Protein AF-G7NY46-F1 (afdb_monomer_lite)

Structure (mmCIF, N/CA/C/O backbone):
data_AF-G7NY46-F1
#
_entry.id   AF-G7NY46-F1
#
loop_
_atom_site.group_PDB
_atom_site.id
_atom_site.type_symbol
_atom_site.label_atom_id
_atom_site.label_alt_id
_atom_site.label_comp_id
_atom_site.label_asym_id
_atom_site.label_entity_id
_atom_site.label_seq_id
_atom_site.pdbx_PDB_ins_code
_atom_site.Cartn_x
_atom_site.Cartn_y
_atom_site.Cartn_z
_atom_site.occupancy
_atom_site.B_iso_or_equiv
_atom_site.auth_seq_id
_atom_site.auth_comp_id
_atom_site.auth_asym_id
_atom_site.auth_atom_id
_atom_site.pdbx_PDB_model_num
ATOM 1 N N . MET A 1 1 ? -47.211 10.943 5.034 1.00 50.69 1 MET A N 1
ATOM 2 C CA . MET A 1 1 ? -46.080 11.406 5.870 1.00 50.69 1 MET A CA 1
ATOM 3 C C . MET A 1 1 ? -46.527 12.013 7.209 1.00 50.69 1 MET A C 1
ATOM 5 O O . MET A 1 1 ? -45.678 12.245 8.052 1.00 50.69 1 MET A O 1
ATOM 9 N N . GLU A 1 2 ? -47.834 12.161 7.467 1.00 53.84 2 GLU A N 1
ATOM 10 C CA . GLU A 1 2 ? -48.380 12.825 8.671 1.00 53.84 2 GLU A CA 1
ATOM 11 C C . GLU A 1 2 ? -48.367 11.973 9.964 1.00 53.84 2 GLU A C 1
ATOM 13 O O . GLU A 1 2 ? -48.303 12.503 11.070 1.00 53.84 2 GLU A O 1
ATOM 18 N N . LEU A 1 3 ? -48.406 10.638 9.852 1.00 57.75 3 LEU A N 1
ATOM 19 C CA . LEU A 1 3 ? -48.547 9.733 11.010 1.00 57.75 3 LEU A CA 1
ATOM 20 C C . LEU A 1 3 ? -47.299 9.663 11.901 1.00 57.75 3 LEU A C 1
ATOM 22 O O . LEU A 1 3 ? -47.410 9.503 13.114 1.00 57.75 3 LEU A O 1
ATOM 26 N N . TRP A 1 4 ? -46.109 9.800 11.314 1.00 65.44 4 TRP A N 1
ATOM 27 C CA . TRP A 1 4 ? -44.855 9.718 12.066 1.00 65.44 4 TRP A CA 1
ATOM 28 C C . TRP A 1 4 ? -44.601 10.988 12.886 1.00 65.44 4 TRP A C 1
ATOM 30 O O . TRP A 1 4 ? -44.163 10.907 14.032 1.00 65.44 4 TRP A O 1
ATOM 40 N N . GLY A 1 5 ? -44.976 12.150 12.335 1.00 73.00 5 GLY A N 1
ATOM 41 C CA . GLY A 1 5 ? -44.933 13.431 13.043 1.00 73.00 5 GLY A CA 1
ATOM 42 C C . GLY A 1 5 ? -45.892 13.467 14.234 1.00 73.00 5 GLY A C 1
ATOM 43 O O . GLY A 1 5 ? -45.500 13.879 15.323 1.00 73.00 5 GLY A O 1
ATOM 44 N N . ALA A 1 6 ? -47.112 12.946 14.066 1.00 76.44 6 ALA A N 1
ATOM 45 C CA . ALA A 1 6 ? -48.077 12.835 15.160 1.00 76.44 6 ALA A CA 1
ATOM 46 C C . ALA A 1 6 ? -47.577 11.919 16.294 1.00 76.44 6 ALA A C 1
ATOM 48 O O . ALA A 1 6 ? -47.731 12.249 17.469 1.00 76.44 6 ALA A O 1
ATOM 49 N N . TYR A 1 7 ? -46.923 10.802 15.954 1.00 75.94 7 TYR A N 1
ATOM 50 C CA . TYR A 1 7 ? -46.362 9.872 16.937 1.00 75.94 7 TYR A CA 1
ATOM 51 C C . TYR A 1 7 ? -45.195 10.483 17.730 1.00 75.94 7 TYR A C 1
ATOM 53 O O . TYR A 1 7 ? -45.141 10.368 18.953 1.00 75.94 7 TYR A O 1
ATOM 61 N N . LEU A 1 8 ? -44.290 11.195 17.049 1.00 79.56 8 LEU A N 1
ATOM 62 C CA . LEU A 1 8 ? -43.182 11.920 17.683 1.00 79.56 8 LEU A CA 1
ATOM 63 C C . LEU A 1 8 ? -43.676 13.021 18.632 1.00 79.56 8 LEU A C 1
ATOM 65 O O . LEU A 1 8 ? -43.155 13.156 19.739 1.00 79.56 8 LEU A O 1
ATOM 69 N N . LEU A 1 9 ? -44.711 13.765 18.232 1.00 78.94 9 LEU A N 1
ATOM 70 C CA . LEU A 1 9 ? -45.320 14.799 19.070 1.00 78.94 9 LEU A CA 1
ATOM 71 C C . LEU A 1 9 ? -45.995 14.206 20.314 1.00 78.94 9 LEU A C 1
ATOM 73 O O . LEU A 1 9 ? -45.761 14.696 21.417 1.00 78.94 9 LEU A O 1
ATOM 77 N N . LEU A 1 10 ? -46.764 13.121 20.173 1.00 76.25 10 LEU A N 1
ATOM 78 C CA . LEU A 1 10 ? -47.380 12.419 21.308 1.00 76.25 10 LEU A CA 1
ATOM 79 C C . LEU A 1 10 ? -46.336 11.889 22.301 1.00 76.25 10 LEU A C 1
ATOM 81 O O . LEU A 1 10 ? -46.523 12.002 23.516 1.00 76.25 10 LEU A O 1
ATOM 85 N N . CYS A 1 11 ? -45.210 11.371 21.801 1.00 75.81 11 CYS A N 1
ATOM 86 C CA . CYS A 1 11 ? -44.088 10.957 22.641 1.00 75.81 11 CYS A CA 1
ATOM 87 C C . CYS A 1 11 ? -43.525 12.135 23.451 1.00 75.81 11 CYS A C 1
ATOM 89 O O . CYS A 1 11 ? -43.343 12.006 24.660 1.00 75.81 11 CYS A O 1
ATOM 91 N N . LEU A 1 12 ? -43.308 13.295 22.823 1.00 77.69 12 LEU A N 1
ATOM 92 C CA . LEU A 1 12 ? -42.817 14.491 23.515 1.00 77.69 12 LEU A CA 1
ATOM 93 C C . LEU A 1 12 ? -43.778 14.978 24.608 1.00 77.69 12 LEU A C 1
ATOM 95 O O . LEU A 1 12 ? -43.341 15.257 25.724 1.00 77.69 12 LEU A O 1
ATOM 99 N N . PHE A 1 13 ? -45.079 15.043 24.317 1.00 71.50 13 PHE A N 1
ATOM 100 C CA . PHE A 1 13 ? -46.081 15.474 25.298 1.00 71.50 13 PHE A CA 1
ATOM 101 C C . PHE A 1 13 ? -46.141 14.543 26.513 1.00 71.50 13 PHE A C 1
ATOM 103 O O . PHE A 1 13 ? -46.222 15.023 27.642 1.00 71.50 13 PHE A O 1
ATOM 110 N N . SER A 1 14 ? -46.004 13.232 26.291 1.00 69.06 14 SER A N 1
ATOM 111 C CA . SER A 1 14 ? -45.981 12.227 27.362 1.00 69.06 14 SER A CA 1
ATOM 112 C C . SER A 1 14 ? -44.800 12.422 28.324 1.00 69.06 14 SER A C 1
ATOM 114 O O . SER A 1 14 ? -44.953 12.251 29.536 1.00 69.06 14 SER A O 1
ATOM 116 N N . LEU A 1 15 ? -43.627 12.815 27.805 1.00 64.00 15 LEU A N 1
ATOM 117 C CA . LEU A 1 15 ? -42.453 13.118 28.629 1.00 64.00 15 LEU A CA 1
ATOM 118 C C . LEU A 1 15 ? -42.612 14.421 29.427 1.00 64.00 15 LEU A C 1
ATOM 120 O O . LEU A 1 15 ? -42.133 14.487 30.558 1.00 64.00 15 LEU A O 1
ATOM 124 N N . LEU A 1 16 ? -43.293 15.437 28.885 1.00 59.72 16 LEU A N 1
ATOM 125 C CA . LEU A 1 16 ? -43.502 16.707 29.593 1.00 59.72 16 LEU A CA 1
ATOM 126 C C . LEU A 1 16 ? -44.470 16.568 30.776 1.00 59.72 16 LEU A C 1
ATOM 128 O O . LEU A 1 16 ? -44.246 17.180 31.819 1.00 59.72 16 LEU A O 1
ATOM 132 N N . THR A 1 17 ? -45.505 15.732 30.665 1.00 56.34 17 THR A N 1
ATOM 133 C CA . THR A 1 17 ? -46.465 15.511 31.762 1.00 56.34 17 THR A CA 1
ATOM 134 C C . THR A 1 17 ? -45.849 14.859 33.001 1.00 56.34 17 THR A C 1
ATOM 136 O O . THR A 1 17 ? -46.300 15.135 34.108 1.00 56.34 17 THR A O 1
ATOM 139 N N . GLN A 1 18 ? -44.777 14.069 32.852 1.00 55.19 18 GLN A N 1
ATOM 140 C CA . GLN A 1 18 ? -44.047 13.480 33.988 1.00 55.19 18 GLN A CA 1
ATOM 141 C C . GLN A 1 18 ? -43.256 14.525 34.800 1.00 55.19 18 GLN A C 1
ATOM 143 O O . GLN A 1 18 ? -42.823 14.236 35.911 1.00 55.19 18 GLN A O 1
ATOM 148 N N . VAL A 1 19 ? -43.056 15.735 34.262 1.00 52.53 19 VAL A N 1
ATOM 149 C CA . VAL A 1 19 ? -42.267 16.802 34.904 1.00 52.53 19 VAL A CA 1
ATOM 150 C C . VAL A 1 19 ? -43.139 17.749 35.744 1.00 52.53 19 VAL A C 1
ATOM 152 O O . VAL A 1 19 ? -42.610 18.486 36.569 1.00 52.53 19 VAL A O 1
ATOM 155 N N . THR A 1 20 ? -44.470 17.749 35.585 1.00 50.81 20 THR A N 1
ATOM 156 C CA . THR A 1 20 ? -45.345 18.771 36.209 1.00 50.81 20 THR A CA 1
ATOM 157 C C . THR A 1 20 ? -46.142 18.291 37.430 1.00 50.81 20 THR A C 1
ATOM 159 O O . THR A 1 20 ? -46.795 19.101 38.081 1.00 50.81 20 THR A O 1
ATOM 162 N N . THR A 1 21 ? -46.082 17.011 37.807 1.00 43.16 21 THR A N 1
ATOM 163 C CA . THR A 1 21 ? -46.789 16.497 38.997 1.00 43.16 21 THR A CA 1
ATOM 164 C C . THR A 1 21 ? -45.823 16.042 40.088 1.00 43.16 21 THR A C 1
ATOM 166 O O . THR A 1 21 ? -45.666 14.849 40.331 1.00 43.16 21 THR A O 1
ATOM 169 N N . GLU A 1 22 ? -45.206 16.998 40.782 1.00 41.78 22 GLU A N 1
ATOM 170 C CA . GLU A 1 22 ? -44.596 16.776 42.099 1.00 41.78 22 GLU A CA 1
ATOM 171 C C . GLU A 1 22 ? -45.348 17.662 43.120 1.00 41.78 22 GLU A C 1
ATOM 173 O O . GLU A 1 22 ? -45.341 18.888 42.976 1.00 41.78 22 GLU A O 1
ATOM 178 N N . PRO A 1 23 ? -46.078 17.101 44.107 1.00 38.44 23 PRO A N 1
ATOM 179 C CA . PRO A 1 23 ? -46.764 17.900 45.121 1.00 38.44 23 PRO A CA 1
ATOM 180 C C . PRO A 1 23 ? -45.769 18.468 46.156 1.00 38.44 23 PRO A C 1
ATOM 182 O O . PRO A 1 23 ? -44.786 17.807 46.499 1.00 38.44 23 PRO A O 1
ATOM 185 N N . PRO A 1 24 ? -46.014 19.671 46.716 1.00 50.06 24 PRO A N 1
ATOM 186 C CA . PRO A 1 24 ? -45.068 20.334 47.600 1.00 50.06 24 PRO A CA 1
ATOM 187 C C . PRO A 1 24 ? -45.250 19.852 49.042 1.00 50.06 24 PRO A C 1
ATOM 189 O O . PRO A 1 24 ? -46.219 20.218 49.702 1.00 50.06 24 PRO A O 1
ATOM 192 N N . THR A 1 25 ? -44.291 19.096 49.584 1.00 32.69 25 THR A N 1
ATOM 193 C CA . THR A 1 25 ? -44.178 18.951 51.046 1.00 32.69 25 THR A CA 1
ATOM 194 C C . THR A 1 25 ? -42.730 18.841 51.522 1.00 32.69 25 THR A C 1
ATOM 196 O O . THR A 1 25 ? -41.966 17.961 51.147 1.00 32.69 25 THR A O 1
ATOM 199 N N . GLN A 1 26 ? -42.394 19.800 52.378 1.00 42.22 26 GLN A N 1
ATOM 200 C CA . GLN A 1 26 ? -41.162 20.044 53.121 1.00 42.22 26 GLN A CA 1
ATOM 201 C C . GLN A 1 26 ? -40.511 18.795 53.757 1.00 42.22 26 GLN A C 1
ATOM 203 O O . GLN A 1 26 ? -41.194 18.017 54.424 1.00 42.22 26 GLN A O 1
ATOM 208 N N . LYS A 1 27 ? -39.167 18.710 53.705 1.00 33.72 27 LYS A N 1
ATOM 209 C CA . LYS A 1 27 ? -38.222 18.771 54.859 1.00 33.72 27 LYS A CA 1
ATOM 210 C C . LYS A 1 27 ? -36.770 18.470 54.412 1.00 33.72 27 LYS A C 1
ATOM 212 O O . LYS A 1 27 ? -36.566 17.655 53.517 1.00 33.72 27 LYS A O 1
ATOM 217 N N . PRO A 1 28 ? -35.741 19.103 55.014 1.00 54.62 28 PRO A N 1
ATOM 218 C CA . PRO A 1 28 ? -34.389 19.128 54.462 1.00 54.62 28 PRO A CA 1
ATOM 219 C C . PRO A 1 28 ? -33.579 17.905 54.908 1.00 54.62 28 PRO A C 1
ATOM 221 O O . PRO A 1 28 ? -33.261 17.772 56.088 1.00 54.62 28 PRO A O 1
ATOM 224 N N . LYS A 1 29 ? -33.178 17.036 53.975 1.00 33.47 29 LYS A N 1
ATOM 225 C CA . LYS A 1 29 ? -32.092 16.069 54.205 1.00 33.47 29 LYS A CA 1
ATOM 226 C C . LYS A 1 29 ? -31.187 15.950 52.981 1.00 33.47 29 LYS A C 1
ATOM 228 O O . LYS A 1 29 ? -31.472 15.273 52.004 1.00 33.47 29 LYS A O 1
ATOM 233 N N . LYS A 1 30 ? -30.078 16.676 53.106 1.00 49.28 30 LYS A N 1
ATOM 234 C CA . LYS A 1 30 ? -28.726 16.414 52.602 1.00 49.28 30 LYS A CA 1
ATOM 235 C C . LYS A 1 30 ? -28.509 14.961 52.113 1.00 49.28 30 LYS A C 1
ATOM 237 O O . LYS A 1 30 ? -28.807 14.020 52.842 1.00 49.28 30 LYS A O 1
ATOM 242 N N . VAL A 1 31 ? -27.817 14.844 50.971 1.00 45.50 31 VAL A N 1
ATOM 243 C CA . VAL A 1 31 ? -27.078 13.666 50.452 1.00 45.50 31 VAL A CA 1
ATOM 244 C C . VAL A 1 31 ? -27.857 12.648 49.597 1.00 45.50 31 VAL A C 1
ATOM 246 O O . VAL A 1 31 ? -28.027 11.524 50.034 1.00 45.50 31 VAL A O 1
ATOM 249 N N . VAL A 1 32 ? -28.190 12.966 48.334 1.00 42.31 32 VAL A N 1
ATOM 250 C CA . VAL A 1 32 ? -28.165 11.999 47.201 1.00 42.31 32 VAL A CA 1
ATOM 251 C C . VAL A 1 32 ? -28.013 12.771 45.875 1.00 42.31 32 VAL A C 1
ATOM 253 O O . VAL A 1 32 ? -28.988 13.009 45.178 1.00 42.31 32 VAL A O 1
ATOM 256 N N . ASN A 1 33 ? -26.798 13.187 45.509 1.00 42.78 33 ASN A N 1
ATOM 257 C CA . ASN A 1 33 ? -26.512 13.626 44.125 1.00 42.78 33 ASN A CA 1
ATOM 258 C C . ASN A 1 33 ? -25.327 12.870 43.493 1.00 42.78 33 ASN A C 1
ATOM 260 O O . ASN A 1 33 ? -25.203 12.806 42.283 1.00 42.78 33 ASN A O 1
ATOM 264 N N . ALA A 1 34 ? -24.533 12.143 44.287 1.00 49.09 34 ALA A N 1
ATOM 265 C CA . ALA A 1 34 ? -23.342 11.442 43.801 1.00 49.09 34 ALA A CA 1
ATOM 266 C C . ALA A 1 34 ? -23.615 10.180 42.951 1.00 49.09 34 ALA A C 1
ATOM 268 O O . ALA A 1 34 ? -22.716 9.690 42.275 1.00 49.09 34 ALA A O 1
ATOM 269 N N . LYS A 1 35 ? -24.827 9.603 42.985 1.00 46.78 35 LYS A N 1
ATOM 270 C CA . LYS A 1 35 ? -25.112 8.335 42.278 1.00 46.78 35 LYS A CA 1
ATOM 271 C C . LYS A 1 35 ? -25.440 8.515 40.792 1.00 46.78 35 LYS A C 1
ATOM 273 O O . LYS A 1 35 ? -25.250 7.570 40.034 1.00 46.78 35 LYS A O 1
ATOM 278 N N . LYS A 1 36 ? -25.915 9.694 40.371 1.00 48.31 36 LYS A N 1
ATOM 279 C CA . LYS A 1 36 ? -26.285 9.963 38.969 1.00 48.31 36 LYS A CA 1
ATOM 280 C C . LYS A 1 36 ? -25.047 10.269 38.117 1.00 48.31 36 LYS A C 1
ATOM 282 O O . LYS A 1 36 ? -24.931 9.742 37.014 1.00 48.31 36 LYS A O 1
ATOM 287 N N . ASP A 1 37 ? -24.084 10.991 38.688 1.00 52.28 37 ASP A N 1
ATOM 288 C CA . ASP A 1 37 ? -22.796 11.278 38.048 1.00 52.28 37 ASP A CA 1
ATOM 289 C C . ASP A 1 37 ? -21.980 10.006 37.790 1.00 52.28 37 ASP A C 1
ATOM 291 O O . ASP A 1 37 ? -21.504 9.801 36.682 1.00 52.28 37 ASP A O 1
ATOM 295 N N . VAL A 1 38 ? -21.910 9.078 38.754 1.00 56.75 38 VAL A N 1
ATOM 296 C CA . VAL A 1 38 ? -21.144 7.823 38.597 1.00 56.75 38 VAL A CA 1
ATOM 297 C C . VAL A 1 38 ? -21.694 6.928 37.479 1.00 56.75 38 VAL A C 1
ATOM 299 O O . VAL A 1 38 ? -20.924 6.262 36.788 1.00 56.75 38 VAL A O 1
ATOM 302 N N . VAL A 1 39 ? -23.015 6.898 37.281 1.00 59.31 39 VAL A N 1
ATOM 303 C CA . VAL A 1 39 ? -23.637 6.133 36.185 1.00 59.31 39 VAL A CA 1
ATOM 304 C C . VAL A 1 39 ? -23.353 6.798 34.835 1.00 59.31 39 VAL A C 1
ATOM 306 O O . VAL A 1 39 ? -23.048 6.099 33.871 1.00 59.31 39 VAL A O 1
ATOM 309 N N . SER A 1 40 ? -23.372 8.132 34.777 1.00 67.62 40 SER A N 1
ATOM 310 C CA . SER A 1 40 ? -23.016 8.893 33.575 1.00 67.62 40 SER A CA 1
ATOM 311 C C . SER A 1 40 ? -21.547 8.701 33.183 1.00 67.62 40 SER A C 1
ATOM 313 O O . SER A 1 40 ? -21.253 8.500 32.006 1.00 67.62 40 SER A O 1
ATOM 315 N N . THR A 1 41 ? -20.623 8.697 34.149 1.00 76.94 41 THR A N 1
ATOM 316 C CA . THR A 1 41 ? -19.189 8.490 33.888 1.00 76.94 41 THR A CA 1
ATOM 317 C C . THR A 1 41 ? -18.906 7.083 33.369 1.00 76.94 41 THR A C 1
ATOM 319 O O . THR A 1 41 ? -18.183 6.933 32.389 1.00 76.94 41 THR A O 1
ATOM 322 N N . LYS A 1 42 ? -19.534 6.053 33.954 1.00 80.88 42 LYS A N 1
ATOM 323 C CA . LYS A 1 42 ? -19.387 4.664 33.484 1.00 80.88 42 LYS A CA 1
ATOM 324 C C . LYS A 1 42 ? -19.898 4.468 32.058 1.00 80.88 42 LYS A C 1
ATOM 326 O O . LYS A 1 42 ? -19.244 3.800 31.265 1.00 80.88 42 LYS A O 1
ATOM 331 N N . MET A 1 43 ? -21.039 5.069 31.712 1.00 83.50 43 MET A N 1
ATOM 332 C CA . MET A 1 43 ? -21.545 5.010 30.337 1.00 83.50 43 MET A CA 1
ATOM 333 C C . MET A 1 43 ? -20.646 5.768 29.355 1.00 83.50 43 MET A C 1
ATOM 335 O O . MET A 1 43 ? -20.481 5.333 28.219 1.00 83.50 43 MET A O 1
ATOM 339 N N . PHE A 1 44 ? -20.044 6.880 29.784 1.00 83.94 44 PHE A N 1
ATOM 340 C CA . PHE A 1 44 ? -19.099 7.630 28.961 1.00 83.94 44 PHE A CA 1
ATOM 341 C C . PHE A 1 44 ? -17.803 6.848 28.707 1.00 83.94 44 PHE A C 1
ATOM 343 O O . PHE A 1 44 ? -17.314 6.830 27.580 1.00 83.94 44 PHE A O 1
ATOM 350 N N . GLU A 1 45 ? -17.272 6.159 29.720 1.00 89.44 45 GLU A N 1
ATOM 351 C CA . GLU A 1 45 ? -16.109 5.276 29.571 1.00 89.44 45 GLU A CA 1
ATOM 352 C C . GLU A 1 45 ? -16.398 4.092 28.643 1.00 89.44 45 GLU A C 1
ATOM 354 O O . GLU A 1 45 ? -15.593 3.799 27.759 1.00 89.44 45 GLU A O 1
ATOM 359 N N . GLU A 1 46 ? -17.561 3.447 28.780 1.00 90.25 46 GLU A N 1
ATOM 360 C CA . GLU A 1 46 ? -17.955 2.364 27.875 1.00 90.25 46 GLU A CA 1
ATOM 361 C C . GLU A 1 46 ? -18.128 2.868 26.435 1.00 90.25 46 GLU A C 1
ATOM 363 O O . GLU A 1 46 ? -17.651 2.236 25.491 1.00 90.25 46 GLU A O 1
ATOM 368 N N . LEU A 1 47 ? -18.752 4.035 26.249 1.00 91.94 47 LEU A N 1
ATOM 369 C CA . LEU A 1 47 ? -18.887 4.653 24.932 1.00 91.94 47 LEU A CA 1
ATOM 370 C C . LEU A 1 47 ? -17.520 4.995 24.329 1.00 91.94 47 LEU A C 1
ATOM 372 O O . LEU A 1 47 ? -17.291 4.734 23.148 1.00 91.94 47 LEU A O 1
ATOM 376 N N . LYS A 1 48 ? -16.603 5.539 25.136 1.00 93.44 48 LYS A N 1
ATOM 377 C CA . LYS A 1 48 ? -15.233 5.829 24.715 1.00 93.44 48 LYS A CA 1
ATOM 378 C C . LYS A 1 48 ? -14.506 4.556 24.290 1.00 93.44 48 LYS A C 1
ATOM 380 O O . LYS A 1 48 ? -13.910 4.543 23.220 1.00 93.44 48 LYS A O 1
ATOM 385 N N . SER A 1 49 ? -14.618 3.483 25.071 1.00 94.44 49 SER A N 1
ATOM 386 C CA . SER A 1 49 ? -14.038 2.186 24.721 1.00 94.44 49 SER A CA 1
ATOM 387 C C . SER A 1 49 ? -14.580 1.668 23.388 1.00 94.44 49 SER A C 1
ATOM 389 O O . SER A 1 49 ? -13.791 1.266 22.539 1.00 94.44 49 SER A O 1
ATOM 391 N N . ARG A 1 50 ? -15.898 1.738 23.160 1.00 94.50 50 ARG A N 1
ATOM 392 C CA . ARG A 1 50 ? -16.504 1.339 21.878 1.00 94.50 50 ARG A CA 1
ATOM 393 C C . ARG A 1 50 ? -16.003 2.191 20.713 1.00 94.50 50 ARG A C 1
ATOM 395 O O . ARG A 1 50 ? -15.784 1.659 19.629 1.00 94.50 50 ARG A O 1
ATOM 402 N N . LEU A 1 51 ? -15.812 3.493 20.928 1.00 95.19 51 LEU A N 1
ATOM 403 C CA . LEU A 1 51 ? -15.275 4.400 19.916 1.00 95.19 51 LEU A CA 1
ATOM 404 C C . LEU A 1 51 ? -13.810 4.085 19.589 1.00 95.19 51 LEU A C 1
ATOM 406 O O . LEU A 1 51 ? -13.452 4.054 18.415 1.00 95.19 51 LEU A O 1
ATOM 410 N N . ASP A 1 52 ? -12.989 3.803 20.602 1.00 94.75 52 ASP A N 1
ATOM 411 C CA . ASP A 1 52 ? -11.589 3.407 20.428 1.00 94.75 52 ASP A CA 1
ATOM 412 C C . ASP A 1 52 ? -11.488 2.057 19.677 1.00 94.75 52 ASP A C 1
ATOM 414 O O . ASP A 1 52 ? -10.707 1.933 18.732 1.00 94.75 52 ASP A O 1
ATOM 418 N N . THR A 1 53 ? -12.340 1.075 20.006 1.00 95.69 53 THR A N 1
ATOM 419 C CA . THR A 1 53 ? -12.437 -0.195 19.260 1.00 95.69 53 THR A CA 1
ATOM 420 C C . THR A 1 53 ? -12.850 0.028 17.806 1.00 95.69 53 THR A C 1
ATOM 422 O O . THR A 1 53 ? -12.204 -0.490 16.898 1.00 95.69 53 THR A O 1
ATOM 425 N N . LEU A 1 54 ? -13.880 0.844 17.558 1.00 95.69 54 LEU A N 1
ATOM 426 C CA . LEU A 1 54 ? -14.332 1.143 16.199 1.00 95.69 54 LEU A CA 1
ATOM 427 C C . LEU A 1 54 ? -13.240 1.849 15.383 1.00 95.69 54 LEU A C 1
ATOM 429 O O . LEU A 1 54 ? -13.052 1.545 14.207 1.00 95.69 54 LEU A O 1
ATOM 433 N N . ALA A 1 55 ? -12.496 2.772 15.995 1.00 93.88 55 ALA A N 1
ATOM 434 C CA . ALA A 1 55 ? -11.379 3.444 15.339 1.00 93.88 55 ALA A CA 1
ATOM 435 C C . ALA A 1 55 ? -10.294 2.444 14.904 1.00 93.88 55 ALA A C 1
ATOM 437 O O . ALA A 1 55 ? -9.774 2.547 13.790 1.00 93.88 55 ALA A O 1
ATOM 438 N N . GLN A 1 56 ? -9.999 1.449 15.745 1.00 93.69 56 GLN A N 1
ATOM 439 C CA . GLN A 1 56 ? -9.064 0.374 15.423 1.00 93.69 56 GLN A CA 1
ATOM 440 C C . GLN A 1 56 ? -9.578 -0.524 14.286 1.00 93.69 56 GLN A C 1
ATOM 442 O O . GLN A 1 56 ? -8.830 -0.822 13.353 1.00 93.69 56 GLN A O 1
ATOM 447 N N . GLU A 1 57 ? -10.850 -0.927 14.322 1.00 93.00 57 GLU A N 1
ATOM 448 C CA . GLU A 1 57 ? -11.460 -1.743 13.263 1.00 93.00 57 GLU A CA 1
ATOM 449 C C . GLU A 1 57 ? -11.473 -1.011 11.916 1.00 93.00 57 GLU A C 1
ATOM 451 O O . GLU A 1 57 ? -11.116 -1.586 10.887 1.00 93.00 57 GLU A O 1
ATOM 456 N N . VAL A 1 58 ? -11.811 0.281 11.909 1.00 92.19 58 VAL A N 1
ATOM 457 C CA . VAL A 1 58 ? -11.789 1.112 10.697 1.00 92.19 58 VAL A CA 1
ATOM 458 C C . VAL A 1 58 ? -10.374 1.248 10.142 1.00 92.19 58 VAL A C 1
ATOM 460 O O . VAL A 1 58 ? -10.204 1.243 8.923 1.00 92.19 58 VAL A O 1
ATOM 463 N N . ALA A 1 59 ? -9.355 1.364 10.998 1.00 88.62 59 ALA A N 1
ATOM 464 C CA . ALA A 1 59 ? -7.967 1.395 10.547 1.00 88.62 59 ALA A CA 1
ATOM 465 C C . ALA A 1 59 ? -7.588 0.087 9.834 1.00 88.62 59 ALA A C 1
ATOM 467 O O . ALA A 1 59 ? -7.093 0.129 8.711 1.00 88.62 59 ALA A O 1
ATOM 468 N N . LEU A 1 60 ? -7.913 -1.068 10.424 1.00 88.50 60 LEU A N 1
ATOM 469 C CA . LEU A 1 60 ? -7.656 -2.378 9.817 1.00 88.50 60 LEU A CA 1
ATOM 470 C C . LEU A 1 60 ? -8.387 -2.534 8.476 1.00 88.50 60 LEU A C 1
ATOM 472 O O . LEU A 1 60 ? -7.784 -2.916 7.472 1.00 88.50 60 LEU A O 1
ATOM 476 N N . LEU A 1 61 ? -9.675 -2.188 8.434 1.00 86.50 61 LEU A N 1
ATOM 477 C CA . LEU A 1 61 ? -10.479 -2.266 7.214 1.00 86.50 61 LEU A CA 1
ATOM 478 C C . LEU A 1 61 ? -9.931 -1.363 6.101 1.00 86.50 61 LEU A C 1
ATOM 480 O O . LEU A 1 61 ? -9.948 -1.762 4.936 1.00 86.50 61 LEU A O 1
ATOM 484 N N . LYS A 1 62 ? -9.405 -0.177 6.437 1.00 84.25 62 LYS A N 1
ATOM 485 C CA . LYS A 1 62 ? -8.764 0.722 5.465 1.00 84.25 62 LYS A CA 1
ATOM 486 C C . LYS A 1 62 ? -7.510 0.108 4.852 1.00 84.25 62 LYS A C 1
ATOM 488 O O . LYS A 1 62 ? -7.367 0.159 3.632 1.00 84.25 62 LYS A O 1
ATOM 493 N N . GLU A 1 63 ? -6.651 -0.504 5.663 1.00 77.62 63 GLU A N 1
ATOM 494 C CA . GLU A 1 63 ? -5.457 -1.206 5.173 1.00 77.62 63 GLU A CA 1
ATOM 495 C C . GLU A 1 63 ? -5.840 -2.365 4.235 1.00 77.62 63 GLU A C 1
ATOM 497 O O . GLU A 1 63 ? -5.313 -2.493 3.126 1.00 77.62 63 GLU A O 1
ATOM 502 N N . GLN A 1 64 ? -6.839 -3.169 4.615 1.00 80.19 64 GLN A N 1
ATOM 503 C CA . GLN A 1 64 ? -7.324 -4.272 3.778 1.00 80.19 64 GLN A CA 1
ATOM 504 C C . GLN A 1 64 ? -7.934 -3.775 2.455 1.00 80.19 64 GLN A C 1
ATOM 506 O O . GLN A 1 64 ? -7.679 -4.345 1.389 1.00 80.19 64 GLN A O 1
ATOM 511 N N . GLN A 1 65 ? -8.725 -2.703 2.500 1.00 81.44 65 GLN A N 1
ATOM 512 C CA . GLN A 1 65 ? -9.333 -2.113 1.312 1.00 81.44 65 GLN A CA 1
ATOM 513 C C . GLN A 1 65 ? -8.284 -1.486 0.385 1.00 81.44 65 GLN A C 1
ATOM 515 O O . GLN A 1 65 ? -8.431 -1.567 -0.838 1.00 81.44 65 GLN A O 1
ATOM 520 N N . ALA A 1 66 ? -7.215 -0.895 0.927 1.00 78.25 66 ALA A N 1
ATOM 521 C CA . ALA A 1 66 ? -6.102 -0.382 0.133 1.00 78.25 66 ALA A CA 1
ATOM 522 C C . ALA A 1 66 ? -5.461 -1.509 -0.693 1.00 78.25 66 ALA A C 1
ATOM 524 O O . ALA A 1 66 ? -5.346 -1.383 -1.916 1.00 78.25 66 ALA A O 1
ATOM 525 N N . LEU A 1 67 ? -5.166 -2.653 -0.066 1.00 77.94 67 LEU A N 1
ATOM 526 C CA . LEU A 1 67 ? -4.631 -3.829 -0.758 1.00 77.94 67 LEU A CA 1
ATOM 527 C C . LEU A 1 67 ? -5.599 -4.361 -1.826 1.00 77.94 67 LEU A C 1
ATOM 529 O O . LEU A 1 67 ? -5.203 -4.607 -2.968 1.00 77.94 67 LEU A O 1
ATOM 533 N N . GLN A 1 68 ? -6.884 -4.495 -1.488 1.00 78.50 68 GLN A N 1
ATOM 534 C CA . GLN A 1 68 ? -7.901 -4.948 -2.439 1.00 78.50 68 GLN A CA 1
ATOM 535 C C . GLN A 1 68 ? -8.011 -4.002 -3.645 1.00 78.50 68 GLN A C 1
ATOM 537 O O . GLN A 1 68 ? -8.138 -4.456 -4.782 1.00 78.50 68 GLN A O 1
ATOM 542 N N . THR A 1 69 ? -7.909 -2.691 -3.416 1.00 82.88 69 THR A N 1
ATOM 543 C CA . THR A 1 69 ? -7.953 -1.669 -4.471 1.00 82.88 69 THR A CA 1
ATOM 544 C C . THR A 1 69 ? -6.758 -1.782 -5.416 1.00 82.88 69 THR A C 1
ATOM 546 O O . THR A 1 69 ? -6.934 -1.665 -6.629 1.00 82.88 69 THR A O 1
ATOM 549 N N . VAL A 1 70 ? -5.556 -2.050 -4.894 1.00 83.38 70 VAL A N 1
ATOM 550 C CA . VAL A 1 70 ? -4.358 -2.295 -5.718 1.00 83.38 70 VAL A CA 1
ATOM 551 C C . VAL A 1 70 ? -4.572 -3.507 -6.624 1.00 83.38 70 VAL A C 1
ATOM 553 O O . VAL A 1 70 ? -4.331 -3.421 -7.826 1.00 83.38 70 VAL A O 1
ATOM 556 N N . CYS A 1 71 ? -5.095 -4.610 -6.085 1.00 86.56 71 CYS A N 1
ATOM 557 C CA . CYS A 1 71 ? -5.382 -5.815 -6.863 1.00 86.56 71 CYS A CA 1
ATOM 558 C C . CYS A 1 71 ? -6.493 -5.624 -7.910 1.00 86.56 71 CYS A C 1
ATOM 560 O O . CYS A 1 71 ? -6.472 -6.302 -8.932 1.00 86.56 71 CYS A O 1
ATOM 562 N N . LEU A 1 72 ? -7.458 -4.732 -7.656 1.00 84.69 72 LEU A N 1
ATOM 563 C CA . LEU A 1 72 ? -8.542 -4.399 -8.589 1.00 84.69 72 LEU A CA 1
ATOM 564 C C . LEU A 1 72 ? -8.082 -3.485 -9.732 1.00 84.69 72 LEU A C 1
ATOM 566 O O . LEU A 1 72 ? -8.553 -3.636 -10.853 1.00 84.69 72 LEU A O 1
ATOM 570 N N . LYS A 1 73 ? -7.198 -2.519 -9.450 1.00 90.12 73 LYS A N 1
ATOM 571 C CA . LYS A 1 73 ? -6.655 -1.599 -10.466 1.00 90.12 73 LYS A CA 1
ATOM 572 C C . LYS A 1 73 ? -5.509 -2.204 -11.275 1.00 90.12 73 LYS A C 1
ATOM 574 O O . LYS A 1 73 ? -5.260 -1.766 -12.392 1.00 90.12 73 LYS A O 1
ATOM 579 N N . GLY A 1 74 ? -4.778 -3.131 -10.673 1.00 90.06 74 GLY A N 1
ATOM 580 C CA . GLY A 1 74 ? -3.651 -3.821 -11.277 1.00 90.06 74 GLY A CA 1
ATOM 581 C C . GLY A 1 74 ? -4.012 -5.216 -11.782 1.00 90.06 74 GLY A C 1
ATOM 582 O O . GLY A 1 74 ? -5.129 -5.476 -12.218 1.00 90.06 74 GLY A O 1
ATOM 583 N N . THR A 1 75 ? -3.051 -6.131 -11.673 1.00 90.69 75 THR A N 1
ATOM 584 C CA . THR A 1 75 ? -3.195 -7.539 -12.057 1.00 90.69 75 THR A CA 1
ATOM 585 C C . THR A 1 75 ? -2.871 -8.435 -10.871 1.00 90.69 75 THR A C 1
ATOM 587 O O . THR A 1 75 ? -1.787 -8.340 -10.296 1.00 90.69 75 THR A O 1
ATOM 590 N N . LYS A 1 76 ? -3.777 -9.349 -10.516 1.00 90.62 76 LYS A N 1
ATOM 591 C CA . LYS A 1 76 ? -3.531 -10.377 -9.497 1.00 90.62 76 LYS A CA 1
ATOM 592 C C . LYS A 1 76 ? -3.040 -11.668 -10.150 1.00 90.62 76 LYS A C 1
ATOM 594 O O . LYS A 1 76 ? -3.768 -12.275 -10.929 1.00 90.62 76 LYS A O 1
ATOM 599 N N . VAL A 1 77 ? -1.850 -12.128 -9.771 1.00 89.81 77 VAL A N 1
ATOM 600 C CA . VAL A 1 77 ? -1.292 -13.425 -10.180 1.00 89.81 77 VAL A CA 1
ATOM 601 C C . VAL A 1 77 ? -0.778 -14.141 -8.943 1.00 89.81 77 VAL A C 1
ATOM 603 O O . VAL A 1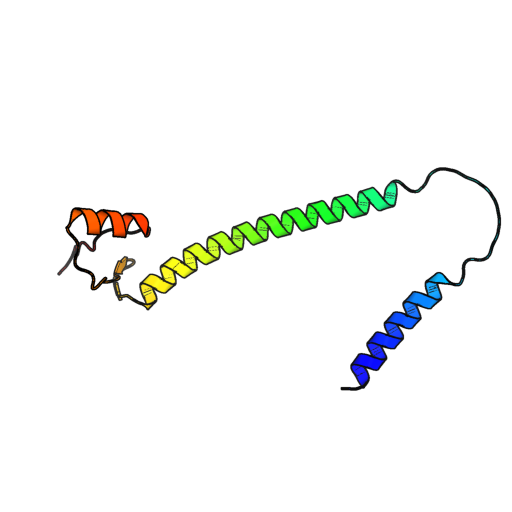 77 ? 0.062 -13.606 -8.231 1.00 89.81 77 VAL A O 1
ATOM 606 N N . HIS A 1 78 ? -1.297 -15.342 -8.686 1.00 85.50 78 HIS A N 1
ATOM 607 C CA . HIS A 1 78 ? -0.858 -16.242 -7.613 1.00 85.50 78 HIS A CA 1
ATOM 608 C C . HIS A 1 78 ? -0.474 -15.531 -6.298 1.00 85.50 78 HIS A C 1
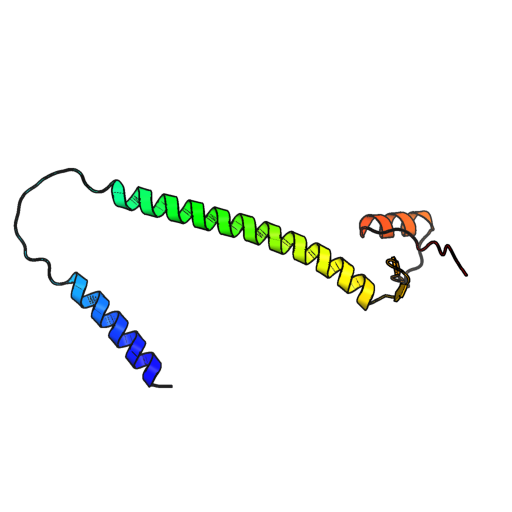ATOM 610 O O . HIS A 1 78 ? 0.699 -15.390 -5.962 1.00 85.50 78 HIS A O 1
ATOM 616 N N . MET A 1 79 ? -1.479 -15.050 -5.559 1.00 86.50 79 MET A N 1
ATOM 617 C CA . MET A 1 79 ? -1.308 -14.348 -4.272 1.00 86.50 79 MET A CA 1
ATOM 618 C C . MET A 1 79 ? -0.467 -13.056 -4.310 1.00 86.50 79 MET A C 1
ATOM 620 O O . MET A 1 79 ? -0.272 -12.440 -3.268 1.00 86.50 79 MET A O 1
ATOM 624 N N . LYS A 1 80 ? -0.029 -12.596 -5.487 1.00 90.06 80 LYS A N 1
ATOM 625 C CA . LYS A 1 80 ? 0.655 -11.315 -5.696 1.00 90.06 80 LYS A CA 1
ATOM 626 C C . LYS A 1 80 ? -0.228 -10.381 -6.521 1.00 90.06 80 LYS A C 1
ATOM 628 O O . LYS A 1 80 ? -0.976 -10.831 -7.390 1.00 90.06 80 LYS A O 1
ATOM 633 N N . CYS A 1 81 ? -0.136 -9.083 -6.255 1.00 92.50 81 CYS A N 1
ATOM 634 C CA . CYS A 1 81 ? -0.817 -8.046 -7.025 1.00 92.50 81 CYS A CA 1
ATOM 635 C C . CYS A 1 81 ? 0.220 -7.086 -7.602 1.00 92.50 81 CYS A C 1
ATOM 637 O O . CYS A 1 81 ? 1.082 -6.593 -6.881 1.00 92.50 81 CYS A O 1
ATOM 639 N N . PHE A 1 82 ? 0.137 -6.846 -8.904 1.00 92.62 82 PHE A N 1
ATOM 640 C CA . PHE A 1 82 ? 1.044 -5.993 -9.659 1.00 92.62 82 PHE A CA 1
ATOM 641 C C . PHE A 1 82 ? 0.310 -4.729 -10.075 1.00 92.62 82 PHE A C 1
ATOM 643 O O . PHE A 1 82 ? -0.758 -4.816 -10.673 1.00 92.62 82 PHE A O 1
ATOM 650 N N . LEU A 1 83 ? 0.887 -3.563 -9.799 1.00 94.12 83 LEU A N 1
ATOM 651 C CA . LEU A 1 83 ? 0.358 -2.275 -10.231 1.00 94.12 83 LEU A CA 1
ATOM 652 C C . LEU A 1 83 ? 1.449 -1.533 -10.998 1.00 94.12 83 LEU A C 1
ATOM 654 O O . LEU A 1 83 ? 2.532 -1.302 -10.467 1.00 94.12 83 LEU A O 1
ATOM 658 N N . ALA A 1 84 ? 1.167 -1.190 -12.252 1.00 93.19 84 ALA A N 1
ATOM 659 C CA . ALA A 1 84 ? 2.100 -0.464 -13.101 1.00 93.19 84 ALA A CA 1
ATOM 660 C C . ALA A 1 84 ? 1.920 1.052 -12.939 1.00 93.19 84 ALA A C 1
ATOM 662 O O . ALA A 1 84 ? 0.795 1.553 -12.903 1.00 93.19 84 ALA A O 1
ATOM 663 N N . PHE A 1 85 ? 3.036 1.781 -12.903 1.00 93.25 85 PHE A N 1
ATOM 664 C CA . PHE A 1 85 ? 3.069 3.242 -12.937 1.00 93.25 85 PHE A CA 1
ATOM 665 C C . PHE A 1 85 ? 3.709 3.691 -14.254 1.00 93.25 85 PHE A C 1
ATOM 667 O O . PHE A 1 85 ? 4.756 3.182 -14.639 1.00 93.25 85 PHE A O 1
ATOM 674 N N . THR A 1 86 ? 3.089 4.643 -14.953 1.00 94.25 86 THR A N 1
ATOM 675 C CA . THR A 1 86 ? 3.572 5.138 -16.257 1.00 94.25 86 THR A CA 1
ATOM 676 C C . THR A 1 86 ? 4.691 6.175 -16.142 1.00 94.25 86 THR A C 1
ATOM 678 O O . THR A 1 86 ? 5.327 6.510 -17.138 1.00 94.25 86 THR A O 1
ATOM 681 N N . GLN A 1 87 ? 4.944 6.694 -14.938 1.00 95.69 87 GLN A N 1
ATOM 682 C CA . GLN A 1 87 ? 6.017 7.648 -14.683 1.00 95.69 87 GLN A CA 1
ATOM 683 C C . GLN A 1 87 ? 7.374 6.939 -14.722 1.00 95.69 87 GLN A C 1
ATOM 685 O O . GLN A 1 87 ? 7.650 6.081 -13.884 1.00 95.69 87 GLN A O 1
ATOM 690 N N . ALA A 1 88 ? 8.232 7.338 -15.660 1.00 95.69 88 ALA A N 1
ATOM 691 C CA . ALA A 1 88 ? 9.617 6.886 -15.694 1.00 95.69 88 ALA A CA 1
ATOM 692 C C . ALA A 1 88 ? 10.376 7.403 -14.461 1.00 95.69 88 ALA A C 1
ATOM 694 O O . ALA A 1 88 ? 10.275 8.578 -14.105 1.00 95.69 88 ALA A O 1
ATOM 695 N N . LYS A 1 89 ? 11.128 6.511 -13.820 1.00 96.56 89 LYS A N 1
ATOM 696 C CA . LYS A 1 89 ? 11.951 6.770 -12.633 1.00 96.56 89 LYS A CA 1
ATOM 697 C C . LYS A 1 89 ? 13.258 6.004 -12.770 1.00 96.56 89 LYS A C 1
ATOM 699 O O . LYS A 1 89 ? 13.309 4.997 -13.482 1.00 96.56 89 LYS A O 1
ATOM 704 N N . THR A 1 90 ? 14.302 6.440 -12.075 1.00 98.06 90 THR A N 1
ATOM 705 C CA . THR A 1 90 ? 15.489 5.592 -11.916 1.00 98.06 90 THR A CA 1
ATOM 706 C C . THR A 1 90 ? 15.133 4.345 -11.099 1.00 98.06 90 THR A C 1
ATOM 708 O O . THR A 1 90 ? 14.145 4.329 -10.362 1.00 98.06 90 THR A O 1
ATOM 711 N N . PHE A 1 91 ? 15.934 3.282 -11.210 1.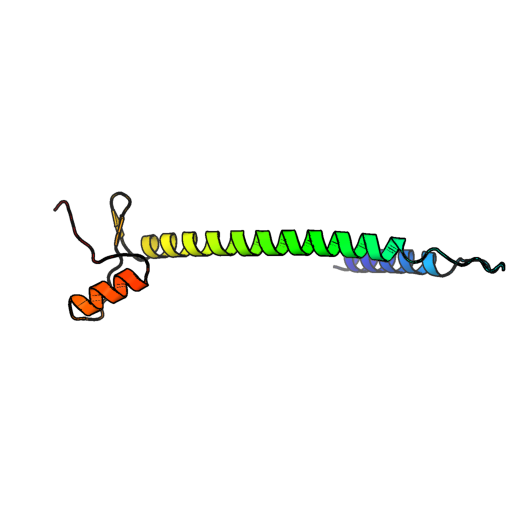00 96.88 91 PHE A N 1
ATOM 712 C CA . PHE A 1 91 ? 15.681 2.034 -10.480 1.00 96.88 91 PHE A CA 1
ATOM 713 C C . PHE A 1 91 ? 15.539 2.260 -8.967 1.00 96.88 91 PHE A C 1
ATOM 715 O O . PHE A 1 91 ? 14.621 1.730 -8.344 1.00 96.88 91 PHE A O 1
ATOM 722 N N . HIS A 1 92 ? 16.422 3.076 -8.383 1.00 98.06 92 HIS A N 1
ATOM 723 C CA . HIS A 1 92 ? 16.416 3.330 -6.945 1.00 98.06 92 HIS A CA 1
ATOM 724 C C . HIS A 1 92 ? 15.185 4.134 -6.514 1.00 98.06 92 HIS A C 1
ATOM 726 O O . HIS A 1 92 ? 14.500 3.736 -5.579 1.00 98.06 92 HIS A O 1
ATOM 732 N N . GLU A 1 93 ? 14.827 5.187 -7.252 1.00 97.81 93 GLU A N 1
ATOM 733 C CA . GLU A 1 93 ? 13.608 5.964 -6.987 1.00 97.81 93 GLU A CA 1
ATOM 734 C C . GLU A 1 93 ? 12.336 5.118 -7.125 1.00 97.81 93 GLU A C 1
ATOM 736 O O . GLU A 1 93 ? 11.410 5.250 -6.327 1.00 97.81 93 GLU A O 1
ATOM 741 N N . ALA A 1 94 ? 12.274 4.240 -8.131 1.00 97.31 94 ALA A N 1
ATOM 742 C CA . ALA A 1 94 ? 11.143 3.337 -8.318 1.00 97.31 94 ALA A CA 1
ATOM 743 C C . ALA A 1 94 ? 11.038 2.315 -7.174 1.00 97.31 94 ALA A C 1
ATOM 745 O O . ALA A 1 94 ? 9.933 2.011 -6.723 1.00 97.31 94 ALA A O 1
ATOM 746 N N . SER A 1 95 ? 12.179 1.807 -6.696 1.00 97.00 95 SER A N 1
ATOM 747 C CA . SER A 1 95 ? 12.251 0.896 -5.552 1.00 97.00 95 SER A CA 1
ATOM 748 C C . SER A 1 95 ? 11.725 1.556 -4.280 1.00 97.00 95 SER A C 1
ATOM 750 O O . SER A 1 95 ? 10.814 1.017 -3.652 1.00 97.00 95 SER A O 1
ATOM 752 N N . GLU A 1 96 ? 12.232 2.744 -3.945 1.00 97.62 96 GLU A N 1
ATOM 753 C CA . GLU A 1 96 ? 11.801 3.481 -2.753 1.00 97.62 96 GLU A CA 1
ATOM 754 C C . GLU A 1 96 ? 10.316 3.866 -2.825 1.00 97.62 96 GLU A C 1
ATOM 756 O O . GLU A 1 96 ? 9.586 3.717 -1.845 1.00 97.62 96 GLU A O 1
ATOM 761 N N . ASP A 1 97 ? 9.819 4.276 -3.999 1.00 96.81 97 ASP A N 1
ATOM 762 C CA . ASP A 1 97 ? 8.394 4.573 -4.188 1.00 96.81 97 ASP A CA 1
ATOM 763 C C . ASP A 1 97 ? 7.518 3.327 -3.976 1.00 96.81 97 ASP A C 1
ATOM 765 O O . ASP A 1 97 ? 6.490 3.418 -3.307 1.00 96.81 97 ASP A O 1
ATOM 769 N N . CYS A 1 98 ? 7.924 2.150 -4.465 1.00 95.50 98 CYS A N 1
ATOM 770 C CA . CYS A 1 98 ? 7.179 0.910 -4.219 1.00 95.50 98 CYS A CA 1
ATOM 771 C C . CYS A 1 98 ? 7.173 0.522 -2.731 1.00 95.50 98 CYS A C 1
ATOM 773 O O . CYS A 1 98 ? 6.120 0.148 -2.209 1.00 95.50 98 CYS A O 1
ATOM 775 N N . ILE A 1 99 ? 8.312 0.658 -2.041 1.00 96.38 99 ILE A N 1
ATOM 776 C CA . ILE A 1 99 ? 8.448 0.357 -0.605 1.00 96.38 99 ILE A CA 1
ATOM 777 C C . ILE A 1 99 ? 7.584 1.301 0.230 1.00 96.38 99 ILE A C 1
ATOM 779 O O . ILE A 1 99 ? 6.846 0.847 1.104 1.00 96.38 99 ILE A O 1
ATOM 783 N N . SER A 1 1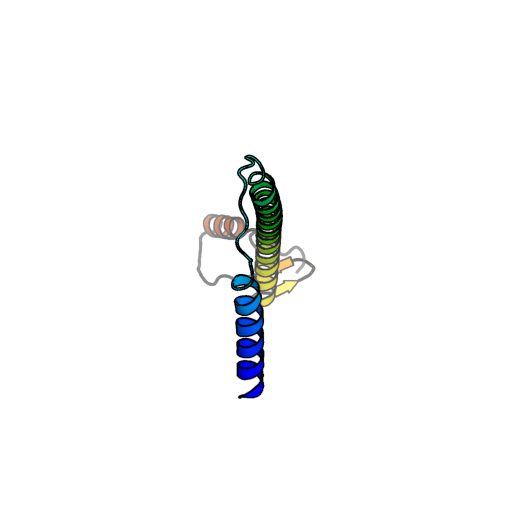00 ? 7.583 2.598 -0.091 1.00 95.62 100 SER A N 1
ATOM 784 C CA . SER A 1 100 ? 6.756 3.595 0.604 1.00 95.62 100 SER A CA 1
ATOM 785 C C . SER A 1 100 ? 5.247 3.333 0.487 1.00 95.62 100 SER A C 1
ATOM 787 O O . SER A 1 100 ? 4.469 3.789 1.323 1.00 95.62 100 SER A O 1
ATOM 789 N N . ARG A 1 101 ? 4.824 2.567 -0.528 1.00 91.75 101 ARG A N 1
ATOM 790 C CA . ARG A 1 101 ? 3.431 2.150 -0.759 1.00 91.75 101 ARG A CA 1
ATOM 791 C C . ARG A 1 101 ? 3.087 0.798 -0.126 1.00 91.75 101 ARG A C 1
ATOM 793 O O . ARG A 1 101 ? 1.971 0.322 -0.316 1.00 91.75 101 ARG A O 1
ATOM 800 N N . GLY A 1 102 ? 4.022 0.173 0.592 1.00 91.69 102 GLY A N 1
ATOM 801 C CA . GLY A 1 102 ? 3.832 -1.134 1.226 1.00 91.69 102 GLY A CA 1
ATOM 802 C C . GLY A 1 102 ? 4.067 -2.333 0.300 1.00 91.69 102 GLY A C 1
ATOM 803 O O . GLY A 1 102 ? 3.544 -3.414 0.562 1.00 91.69 102 GLY A O 1
ATOM 804 N N . GLY A 1 103 ? 4.822 -2.162 -0.790 1.00 93.00 103 GLY A N 1
ATOM 805 C CA . GLY A 1 103 ? 5.152 -3.226 -1.742 1.00 93.00 103 GLY A CA 1
ATOM 806 C C . GLY A 1 103 ? 6.618 -3.208 -2.177 1.00 93.00 103 GLY A C 1
ATOM 807 O O . GLY A 1 103 ? 7.480 -2.648 -1.509 1.00 93.00 103 GLY A O 1
ATOM 808 N N . THR A 1 104 ? 6.915 -3.834 -3.314 1.00 95.56 104 THR A N 1
ATOM 809 C CA . THR A 1 104 ? 8.254 -3.855 -3.924 1.00 95.56 104 THR A CA 1
ATOM 810 C C . THR A 1 104 ? 8.145 -3.828 -5.448 1.00 95.56 104 THR A C 1
ATOM 812 O O . THR A 1 104 ? 7.058 -4.003 -6.007 1.00 95.56 104 THR A O 1
ATOM 815 N N . LEU A 1 105 ? 9.270 -3.601 -6.136 1.00 96.19 105 LEU A N 1
ATOM 816 C CA . LEU A 1 105 ? 9.329 -3.746 -7.590 1.00 96.19 105 LEU A CA 1
ATOM 817 C C . LEU A 1 105 ? 8.932 -5.170 -8.008 1.00 96.19 105 LEU A C 1
ATOM 819 O O . LEU A 1 105 ? 9.288 -6.154 -7.359 1.00 96.19 105 LEU A O 1
ATOM 823 N N . GLY A 1 106 ? 8.183 -5.271 -9.107 1.00 93.88 106 GLY A N 1
ATOM 824 C CA . GLY A 1 106 ? 7.698 -6.548 -9.617 1.00 93.88 106 GLY A CA 1
ATOM 825 C C . GLY A 1 106 ? 8.841 -7.434 -10.112 1.00 93.88 106 GLY A C 1
ATOM 826 O O . GLY A 1 106 ? 9.439 -7.148 -11.144 1.00 93.88 106 GLY A O 1
ATOM 827 N N . THR A 1 107 ? 9.093 -8.536 -9.406 1.00 91.69 107 THR A N 1
ATOM 828 C CA . THR A 1 107 ? 10.096 -9.542 -9.789 1.00 91.69 107 THR A CA 1
ATOM 829 C C . THR A 1 107 ? 9.392 -10.825 -10.245 1.00 91.69 107 THR A C 1
ATOM 831 O O . THR A 1 107 ? 8.959 -11.613 -9.393 1.00 91.69 107 THR A O 1
ATOM 834 N N . PRO A 1 108 ? 9.220 -11.055 -11.561 1.00 88.25 108 PRO A N 1
ATOM 835 C CA . PRO A 1 108 ? 8.626 -12.290 -12.063 1.00 88.25 108 PRO A CA 1
ATOM 836 C C . PRO A 1 108 ? 9.550 -13.473 -11.744 1.00 88.25 108 PRO A C 1
ATOM 838 O O . PRO A 1 108 ? 10.734 -13.452 -12.065 1.00 88.25 108 PRO A O 1
ATOM 841 N N . GLN A 1 109 ? 9.015 -14.496 -11.076 1.00 84.38 109 GLN A N 1
ATOM 842 C CA . GLN A 1 109 ? 9.766 -15.715 -10.727 1.00 84.38 109 GLN A CA 1
ATOM 843 C C . GLN A 1 109 ? 9.551 -16.850 -11.732 1.00 84.38 109 GLN A C 1
ATOM 845 O O . GLN A 1 109 ? 10.307 -17.816 -11.747 1.00 84.38 109 GLN A O 1
ATOM 850 N N . THR A 1 110 ? 8.524 -16.724 -12.564 1.00 79.44 110 THR A N 1
ATOM 851 C CA . THR A 1 110 ? 8.177 -17.651 -13.638 1.00 79.44 110 THR A CA 1
ATOM 852 C C . THR A 1 110 ? 7.777 -16.824 -14.857 1.00 79.44 110 THR A C 1
ATOM 854 O O . THR A 1 110 ? 7.094 -15.808 -14.690 1.00 79.44 110 THR A O 1
ATOM 857 N N . GLY A 1 111 ? 8.237 -17.233 -16.039 1.00 59.91 111 GLY A N 1
ATOM 858 C CA . GLY A 1 111 ? 7.901 -16.630 -17.333 1.00 59.91 111 GLY A CA 1
ATOM 859 C C . GLY A 1 111 ? 6.788 -17.388 -18.031 1.00 59.91 111 GLY A C 1
ATOM 860 O O . GLY A 1 111 ? 6.727 -18.622 -17.832 1.00 59.91 111 GLY A O 1
#

Foldseek 3Di:
DVPVVVVVVVVVVVVVVVVPDDDDDDDDDDDDDVPVVVVVVVVVVVVVVVVVVVVVVVVVVVVVVLVVVQ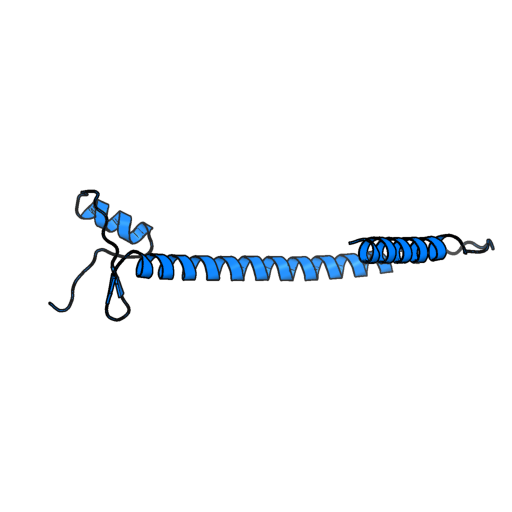CVQAPDDDNDGDDDDPDDDPPVVQQ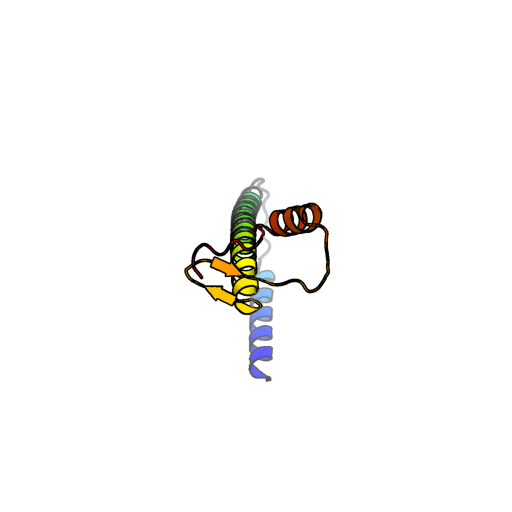VVQVVSVHGPDDDPDD

Secondary structure (DSSP, 8-state):
-HHHHHHHHHHHHHHHHTTS-------------HHHHHHHHHHHHHHHHHHHHHHHHHHHHHHHHHHHHHHHHSEEETTEEE----S---HHHHHHHHHHTT------S--

InterPro domains:
  IPR016186 C-type lectin-like/link domain superfamily [G3DSA:3.10.100.10] (40-111)
  IPR016187 C-type lectin fold [SSF56436] (67-109)
  IPR051663 C-type lectin and Tetranectin domain-containing protein [PTHR22799] (3-110)

Organism: Macaca fascicularis (NCBI:txid9541)

pLDDT: mean 77.81, std 18.95, range [32.69, 98.06]

Sequence (111 aa):
MELWGAYLLLCLFSLLTQVTTEPPTQKPKKVVNAKKDVVSTKMFEELKSRLDTLAQEVALLKEQQALQTVCLKGTKVHMKCFLAFTQAKTFHEASEDCISRGGTLGTPQTG

Radius of gyration: 30.54 Å; chains: 1; bounding box: 65×38×72 Å